Protein AF-A0AB34T8S3-F1 (afdb_monomer_lite)

Secondary structure (DSSP, 8-state):
--TTTTTTTSS-EEEEETTSS---S---HHHHHHHHHHHHHHHHHHHHHHT--HHHHHHHHH---TT-SS--HHHHHHHHHHHHHHHHHSS-----GGGGT---SSSEEE-TTS-EEEEEETTS-----HHHHHHTT-SEEEEEEE-TT--EEEEEEEE-S------

Structure (mmCIF, N/CA/C/O backbone):
data_AF-A0AB34T8S3-F1
#
_entry.id   AF-A0AB34T8S3-F1
#
loop_
_atom_site.group_PDB
_atom_site.id
_atom_site.type_symbol
_atom_site.label_atom_id
_atom_site.label_alt_id
_atom_site.label_comp_id
_atom_site.label_asym_id
_atom_site.label_entity_id
_atom_site.label_seq_id
_atom_site.pdbx_PDB_ins_code
_atom_site.Cartn_x
_atom_site.Cartn_y
_atom_site.Cartn_z
_atom_site.occupancy
_atom_site.B_iso_or_equiv
_atom_site.auth_seq_id
_atom_site.auth_comp_id
_atom_site.auth_asym_id
_atom_site.auth_atom_id
_atom_site.pdbx_PDB_model_num
ATOM 1 N N . MET A 1 1 ? 16.345 -7.918 10.891 1.00 45.56 1 MET A N 1
ATOM 2 C CA . MET A 1 1 ? 15.152 -7.350 11.539 1.00 45.56 1 MET A CA 1
ATOM 3 C C . MET A 1 1 ? 15.668 -6.217 12.392 1.00 45.56 1 MET A C 1
ATOM 5 O O . MET A 1 1 ? 16.285 -6.477 13.421 1.00 45.56 1 MET A O 1
ATOM 9 N N . GLU A 1 2 ? 15.629 -5.009 11.840 1.00 43.84 2 GLU A N 1
ATOM 10 C CA . GLU A 1 2 ? 16.149 -3.816 12.511 1.00 43.84 2 GLU A CA 1
ATOM 11 C C . GLU A 1 2 ? 15.259 -3.480 13.714 1.00 43.84 2 GLU A C 1
ATOM 13 O O . GLU A 1 2 ? 14.112 -3.924 13.793 1.00 43.84 2 GLU A O 1
ATOM 18 N N . ALA A 1 3 ? 15.816 -2.777 14.699 1.00 45.12 3 ALA A N 1
ATOM 19 C CA . ALA A 1 3 ? 15.173 -2.527 15.991 1.00 45.12 3 ALA A CA 1
ATOM 20 C C . ALA A 1 3 ? 13.820 -1.795 15.880 1.00 45.12 3 ALA A C 1
ATOM 22 O O . ALA A 1 3 ? 13.004 -1.903 16.796 1.00 45.12 3 ALA A O 1
ATOM 23 N N . ASP A 1 4 ? 13.563 -1.131 14.751 1.00 53.19 4 ASP A N 1
ATOM 24 C CA . ASP A 1 4 ? 12.323 -0.407 14.495 1.00 53.19 4 ASP A CA 1
ATOM 25 C C . ASP A 1 4 ? 11.143 -1.344 14.208 1.00 53.19 4 ASP A C 1
ATOM 27 O O . ASP A 1 4 ? 10.063 -1.116 14.745 1.00 53.19 4 ASP A O 1
ATOM 31 N N . ASP A 1 5 ? 11.330 -2.465 13.496 1.00 53.81 5 ASP A N 1
ATOM 32 C CA . ASP A 1 5 ? 10.238 -3.391 13.123 1.00 53.81 5 ASP A CA 1
ATOM 33 C C . ASP A 1 5 ? 9.469 -3.956 14.334 1.00 53.81 5 ASP A C 1
ATOM 35 O O . ASP A 1 5 ? 8.272 -4.237 14.239 1.00 53.81 5 ASP A O 1
ATOM 39 N N . TRP A 1 6 ? 10.134 -4.093 15.487 1.00 47.94 6 TRP A N 1
ATOM 40 C CA . TRP A 1 6 ? 9.533 -4.633 16.711 1.00 47.94 6 TRP A CA 1
ATOM 41 C C . TRP A 1 6 ? 8.548 -3.676 17.380 1.00 47.94 6 TRP A C 1
ATOM 43 O O . TRP A 1 6 ? 7.657 -4.146 18.084 1.00 47.94 6 TRP A O 1
ATOM 53 N N . GLN A 1 7 ? 8.684 -2.361 17.193 1.00 56.72 7 GLN A N 1
ATOM 54 C CA . GLN A 1 7 ? 7.765 -1.392 17.801 1.00 56.72 7 GLN A CA 1
ATOM 55 C C . GLN A 1 7 ? 6.418 -1.359 17.067 1.00 56.72 7 GLN A C 1
ATOM 57 O O . GLN A 1 7 ? 5.383 -1.172 17.698 1.00 56.72 7 GLN A O 1
ATOM 62 N N . TRP A 1 8 ? 6.411 -1.653 15.762 1.00 58.94 8 TRP A N 1
ATOM 63 C CA . TRP A 1 8 ? 5.218 -1.582 14.909 1.00 58.94 8 TRP A CA 1
ATOM 64 C C . TRP A 1 8 ? 4.260 -2.773 15.028 1.00 58.94 8 TRP A C 1
ATOM 66 O O . TRP A 1 8 ? 3.159 -2.726 14.492 1.00 58.94 8 TRP A O 1
ATOM 76 N N . GLN A 1 9 ? 4.658 -3.863 15.679 1.00 61.66 9 GLN A N 1
ATOM 77 C CA . GLN A 1 9 ? 3.784 -5.027 15.880 1.00 61.66 9 GLN A CA 1
ATOM 78 C C . GLN A 1 9 ? 3.195 -5.080 17.294 1.00 61.66 9 GLN A C 1
ATOM 80 O O . GLN A 1 9 ? 2.392 -5.962 17.591 1.00 61.66 9 GLN A O 1
ATOM 85 N N . GLN A 1 10 ? 3.586 -4.168 18.192 1.00 64.44 10 GLN A N 1
ATOM 86 C CA . GLN A 1 10 ? 3.098 -4.199 19.568 1.00 64.44 10 GLN A CA 1
ATOM 87 C C . GLN A 1 10 ? 1.627 -3.777 19.627 1.00 64.44 10 GLN A C 1
ATOM 89 O O . GLN A 1 10 ? 1.253 -2.716 19.141 1.00 64.44 10 GLN A O 1
ATOM 94 N N . GLY A 1 11 ? 0.791 -4.634 20.215 1.00 71.94 11 GLY A N 1
ATOM 95 C CA . GLY A 1 11 ? -0.649 -4.407 20.392 1.00 71.94 11 GLY A CA 1
ATOM 96 C C . GLY A 1 11 ? -1.519 -4.850 19.213 1.00 71.94 11 GLY A C 1
ATOM 97 O O . GLY A 1 11 ? -2.608 -5.362 19.433 1.00 71.94 11 GLY A O 1
ATOM 98 N N . ASN A 1 12 ? -1.019 -4.767 17.978 1.00 81.44 12 ASN A N 1
ATOM 99 C CA . ASN A 1 12 ? -1.788 -5.121 16.782 1.00 81.44 12 ASN A CA 1
ATOM 100 C C . ASN A 1 12 ? -1.606 -6.595 16.380 1.00 81.44 12 ASN A C 1
ATOM 102 O O . ASN A 1 12 ? -0.484 -7.078 16.207 1.00 81.44 12 ASN A O 1
ATOM 106 N N . ARG A 1 13 ? -2.707 -7.315 16.127 1.00 86.81 13 ARG A N 1
ATOM 107 C CA . ARG A 1 13 ? -2.660 -8.674 15.562 1.00 86.81 13 ARG A CA 1
ATOM 108 C C . ARG A 1 13 ? -2.519 -8.612 14.038 1.00 86.81 13 ARG A C 1
ATOM 110 O O . ARG A 1 13 ? -3.502 -8.438 13.325 1.00 86.81 13 ARG A O 1
ATOM 117 N N . ILE A 1 14 ? -1.301 -8.777 13.524 1.00 86.94 14 ILE A N 1
ATOM 118 C CA . ILE A 1 14 ? -1.029 -8.710 12.079 1.00 86.94 14 ILE A CA 1
ATOM 119 C C . ILE A 1 14 ? -1.461 -10.008 11.373 1.00 86.94 14 ILE A C 1
ATOM 121 O O . ILE A 1 14 ? -0.945 -11.085 11.670 1.00 86.94 14 ILE A O 1
ATOM 125 N N . ILE A 1 15 ? -2.394 -9.903 10.423 1.00 89.00 15 ILE A N 1
ATOM 126 C CA . ILE A 1 15 ? -2.820 -10.998 9.529 1.00 89.00 15 ILE A CA 1
ATOM 127 C C . ILE A 1 15 ? -1.829 -11.144 8.374 1.00 89.00 15 ILE A C 1
ATOM 129 O O . ILE A 1 15 ? -1.464 -12.255 7.992 1.00 89.00 15 ILE A O 1
ATOM 133 N N . TRP A 1 16 ? -1.432 -10.011 7.796 1.00 86.56 16 TRP A N 1
ATOM 134 C CA . TRP A 1 16 ? -0.555 -9.945 6.635 1.00 86.56 16 TRP A CA 1
ATOM 135 C C . TRP A 1 16 ? 0.273 -8.667 6.657 1.00 86.56 16 TRP A C 1
ATOM 137 O O . TRP A 1 16 ? -0.192 -7.624 7.111 1.00 86.56 16 TRP A O 1
ATOM 147 N N . ASP A 1 17 ? 1.478 -8.749 6.113 1.00 86.12 17 ASP A N 1
ATOM 148 C CA . ASP A 1 17 ? 2.402 -7.636 5.974 1.00 86.12 17 ASP A CA 1
ATOM 149 C C . ASP A 1 17 ? 3.006 -7.669 4.569 1.00 86.12 17 ASP A C 1
ATOM 151 O O . ASP A 1 17 ? 3.537 -8.694 4.138 1.00 86.12 17 ASP A O 1
ATOM 155 N N . SER A 1 18 ? 2.926 -6.551 3.846 1.00 82.31 18 SER A N 1
ATOM 156 C CA . SER A 1 18 ? 3.448 -6.438 2.482 1.00 82.31 18 SER A CA 1
ATOM 157 C C . SER A 1 18 ? 4.961 -6.666 2.383 1.00 82.31 18 SER A C 1
ATOM 159 O O . SER A 1 18 ? 5.453 -6.941 1.291 1.00 82.31 18 SER A O 1
ATOM 161 N N . ASN A 1 19 ? 5.696 -6.594 3.501 1.00 78.62 19 ASN A N 1
ATOM 162 C CA . ASN A 1 19 ? 7.115 -6.952 3.563 1.00 78.62 19 ASN A CA 1
ATOM 163 C C . ASN A 1 19 ? 7.373 -8.468 3.636 1.00 78.62 19 ASN A C 1
ATOM 165 O O . ASN A 1 19 ? 8.520 -8.898 3.486 1.00 78.62 19 ASN A O 1
ATOM 169 N N . MET A 1 20 ? 6.351 -9.297 3.867 1.00 74.38 20 MET A N 1
ATOM 170 C CA . MET A 1 20 ? 6.510 -10.750 3.890 1.00 74.38 20 MET A CA 1
ATOM 171 C C . MET A 1 20 ? 6.722 -11.292 2.472 1.00 74.38 20 MET A C 1
ATOM 173 O O . MET A 1 20 ? 6.020 -10.941 1.525 1.00 74.38 20 MET A O 1
ATOM 177 N N . SER A 1 21 ? 7.701 -12.183 2.311 1.00 58.88 21 SER A N 1
ATOM 178 C CA . SER A 1 21 ? 7.981 -12.834 1.029 1.00 58.88 21 SER A CA 1
ATOM 179 C C . SER A 1 21 ? 6.814 -13.725 0.589 1.00 58.88 21 SER A C 1
ATOM 181 O O . SER A 1 21 ? 6.355 -14.555 1.373 1.00 58.88 21 SER A O 1
ATOM 183 N N . GLY A 1 22 ? 6.391 -13.623 -0.673 1.00 62.12 22 GLY A N 1
ATOM 184 C CA . GLY A 1 22 ? 5.340 -14.494 -1.219 1.00 62.12 22 GLY A CA 1
ATOM 185 C C . GLY A 1 22 ? 4.763 -14.098 -2.580 1.00 62.12 22 GLY A C 1
ATOM 186 O O . GLY A 1 22 ? 3.760 -14.680 -2.984 1.00 62.12 22 GLY A O 1
ATOM 187 N N . PHE A 1 23 ? 5.356 -13.130 -3.291 1.00 58.34 23 PHE A N 1
ATOM 188 C CA . PHE A 1 23 ? 4.851 -12.717 -4.602 1.00 58.34 23 PHE A CA 1
ATOM 189 C C . PHE A 1 23 ? 5.039 -13.835 -5.647 1.00 58.34 23 PHE A C 1
ATOM 191 O O . PHE A 1 23 ? 6.168 -14.303 -5.827 1.00 58.34 23 PHE A O 1
ATOM 198 N N . PRO A 1 24 ? 3.961 -14.288 -6.315 1.00 62.56 24 PRO A N 1
ATOM 199 C CA . PRO A 1 24 ? 4.035 -15.347 -7.316 1.00 62.56 24 PRO A CA 1
ATOM 200 C C . PRO A 1 24 ? 4.650 -14.850 -8.634 1.00 62.56 24 PRO A C 1
ATOM 202 O O . PRO A 1 24 ? 4.451 -13.696 -8.993 1.00 62.56 24 PRO A O 1
ATOM 205 N N . ASP A 1 25 ? 5.348 -15.774 -9.311 1.00 59.81 25 ASP A N 1
ATOM 206 C CA . ASP A 1 25 ? 5.992 -15.762 -10.642 1.00 59.81 25 ASP A CA 1
ATOM 207 C C . ASP A 1 25 ? 6.684 -14.474 -11.154 1.00 59.81 25 ASP A C 1
ATOM 209 O O . ASP A 1 25 ? 6.147 -13.369 -11.084 1.00 59.81 25 ASP A O 1
ATOM 213 N N . PRO A 1 26 ? 7.879 -14.589 -11.771 1.00 74.31 26 PRO A N 1
ATOM 214 C CA . PRO A 1 26 ? 8.575 -13.431 -12.315 1.00 74.31 26 PRO A CA 1
ATOM 215 C C . PRO A 1 26 ? 7.764 -12.806 -13.458 1.00 74.31 26 PRO A C 1
ATOM 217 O O . PRO A 1 26 ? 7.596 -13.387 -14.532 1.00 74.31 26 PRO A O 1
ATOM 220 N N . MET A 1 27 ? 7.280 -11.585 -13.234 1.00 84.50 27 MET A N 1
ATOM 221 C CA . MET A 1 27 ? 6.629 -10.781 -14.264 1.00 84.50 27 MET A CA 1
ATOM 222 C C . MET A 1 27 ? 7.616 -10.466 -15.396 1.00 84.50 27 MET A C 1
ATOM 224 O O . MET A 1 27 ? 8.746 -10.059 -15.112 1.00 84.50 27 MET A O 1
ATOM 228 N N . PRO A 1 28 ? 7.213 -10.576 -16.674 1.00 88.69 28 PRO A N 1
ATOM 229 C CA . PRO A 1 28 ? 8.035 -10.088 -17.773 1.00 88.69 28 PRO A CA 1
ATOM 230 C C . PRO A 1 28 ? 8.294 -8.583 -17.635 1.00 88.69 28 PRO A C 1
ATOM 232 O O . PRO A 1 28 ? 7.35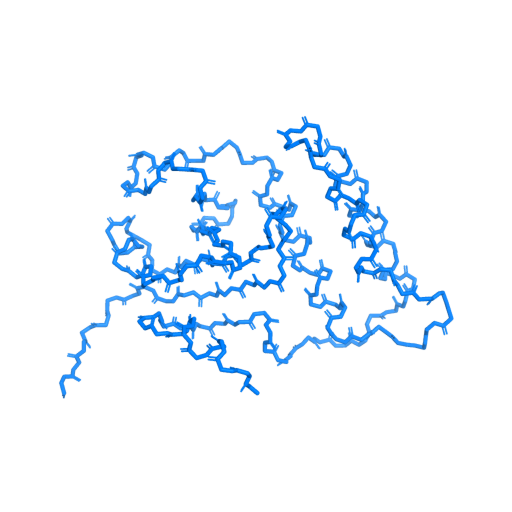5 -7.808 -17.447 1.00 88.69 28 PRO A O 1
ATOM 235 N N . VAL A 1 29 ? 9.550 -8.160 -17.801 1.00 90.62 29 VAL A N 1
ATOM 236 C CA . VAL A 1 29 ? 9.964 -6.747 -17.703 1.00 90.62 29 VAL A CA 1
ATOM 237 C C . VAL A 1 29 ? 9.112 -5.800 -18.568 1.00 90.62 29 VAL A C 1
ATOM 239 O O . VAL A 1 29 ? 8.680 -4.777 -18.040 1.00 90.62 29 VAL A O 1
ATOM 242 N N . PRO A 1 30 ? 8.745 -6.131 -19.827 1.00 90.94 30 PRO A N 1
ATOM 243 C CA . PRO A 1 30 ? 7.885 -5.248 -20.622 1.00 90.94 30 PRO A CA 1
ATOM 244 C C . PRO A 1 30 ? 6.489 -5.034 -20.021 1.00 90.94 30 PRO A C 1
ATOM 246 O O . PRO A 1 30 ? 5.926 -3.948 -20.126 1.00 90.94 30 PRO A O 1
ATOM 249 N N . VAL A 1 31 ? 5.925 -6.061 -19.375 1.00 90.50 31 VAL A N 1
ATOM 250 C CA . VAL A 1 31 ? 4.620 -5.965 -18.701 1.00 90.50 31 VAL A CA 1
ATOM 251 C C . VAL A 1 31 ? 4.740 -5.103 -17.448 1.00 90.50 31 VAL A C 1
ATOM 253 O O . VAL A 1 31 ? 3.871 -4.277 -17.186 1.00 90.50 31 VAL A O 1
ATOM 256 N N . TYR A 1 32 ? 5.833 -5.265 -16.703 1.00 91.62 32 TYR A N 1
ATOM 257 C CA . TYR A 1 32 ? 6.137 -4.442 -15.539 1.00 91.62 32 TYR A CA 1
ATOM 258 C C . TYR A 1 32 ? 6.258 -2.960 -15.911 1.00 91.62 32 TYR A C 1
ATOM 260 O O . TYR A 1 32 ? 5.572 -2.127 -15.325 1.00 91.62 32 TYR A O 1
ATOM 268 N N . HIS A 1 33 ? 7.047 -2.626 -16.938 1.00 92.25 33 HIS A N 1
ATOM 269 C CA . HIS A 1 33 ? 7.178 -1.245 -17.413 1.00 92.25 33 HIS A CA 1
ATOM 270 C C . HIS A 1 33 ? 5.851 -0.654 -17.878 1.00 92.25 33 HIS A C 1
ATOM 272 O O . HIS A 1 33 ? 5.534 0.463 -17.490 1.00 92.25 33 HIS A O 1
ATOM 278 N N . ALA A 1 34 ? 5.038 -1.413 -18.618 1.00 91.06 34 ALA A N 1
ATOM 279 C CA . ALA A 1 34 ? 3.723 -0.941 -19.047 1.00 91.06 34 ALA A CA 1
ATOM 280 C C . ALA A 1 34 ? 2.803 -0.594 -17.862 1.00 91.06 34 ALA A C 1
ATOM 282 O O . ALA A 1 34 ? 2.042 0.371 -17.931 1.00 91.06 34 ALA A O 1
ATOM 283 N N . ARG A 1 35 ? 2.880 -1.357 -16.762 1.00 91.62 35 ARG A N 1
ATOM 284 C CA . ARG A 1 35 ? 2.130 -1.068 -15.531 1.00 91.62 35 ARG A CA 1
ATOM 285 C C . ARG A 1 35 ? 2.673 0.157 -14.802 1.00 91.62 35 ARG A C 1
ATOM 287 O O . ARG A 1 35 ? 1.874 0.995 -14.403 1.00 91.62 35 ARG A O 1
ATOM 294 N N . VAL A 1 36 ? 3.996 0.298 -14.688 1.00 91.81 36 VAL A N 1
ATOM 295 C CA . VAL A 1 36 ? 4.633 1.499 -14.114 1.00 91.81 36 VAL A CA 1
ATOM 296 C C . VAL A 1 36 ? 4.235 2.754 -14.899 1.00 91.81 36 VAL A C 1
ATOM 298 O O . VAL A 1 36 ? 3.843 3.750 -14.299 1.00 91.81 36 VAL A O 1
ATOM 301 N N . ASP A 1 37 ? 4.256 2.699 -16.232 1.00 89.31 37 ASP A N 1
ATOM 302 C CA . ASP A 1 37 ? 3.877 3.827 -17.089 1.00 89.31 37 ASP A CA 1
ATOM 303 C C . ASP A 1 37 ? 2.388 4.189 -16.920 1.00 89.31 37 ASP A C 1
ATOM 305 O O . ASP A 1 37 ? 2.036 5.360 -16.770 1.00 89.31 37 ASP A O 1
ATOM 309 N N . ALA A 1 38 ? 1.499 3.189 -16.884 1.00 87.56 38 ALA A N 1
ATOM 310 C CA . ALA A 1 38 ? 0.073 3.408 -16.636 1.00 87.56 38 ALA A CA 1
ATOM 311 C C . ALA A 1 38 ? -0.191 4.001 -15.242 1.00 87.56 38 ALA A C 1
ATOM 313 O O . ALA A 1 38 ? -1.066 4.855 -15.079 1.00 87.56 38 ALA A O 1
ATOM 314 N N . LEU A 1 39 ? 0.569 3.565 -14.238 1.00 86.06 39 LEU A N 1
ATOM 315 C CA . LEU A 1 39 ? 0.474 4.073 -12.878 1.00 86.06 39 LEU A CA 1
ATOM 316 C C . LEU A 1 39 ? 0.960 5.522 -12.782 1.00 86.06 39 LEU A C 1
ATOM 318 O O . LEU A 1 39 ? 0.285 6.333 -12.160 1.00 86.06 39 LEU A O 1
ATOM 322 N N . SER A 1 40 ? 2.057 5.871 -13.462 1.00 83.25 40 SER A N 1
ATOM 323 C CA . SER A 1 40 ? 2.577 7.245 -13.533 1.00 83.25 40 SER A CA 1
ATOM 324 C C . SER A 1 40 ? 1.563 8.211 -14.130 1.00 83.25 40 SER A C 1
ATOM 326 O O . SER A 1 40 ? 1.358 9.298 -13.608 1.00 83.25 40 SER A O 1
ATOM 328 N N . LEU A 1 41 ? 0.884 7.815 -15.207 1.00 79.44 41 LEU A N 1
ATOM 329 C CA . LEU A 1 41 ? -0.138 8.667 -15.817 1.00 79.44 41 LEU A CA 1
ATOM 330 C C . LEU A 1 41 ? -1.303 8.923 -14.854 1.00 79.44 41 LEU A C 1
ATOM 332 O O . LEU A 1 41 ? -1.804 10.040 -14.767 1.00 79.44 41 LEU A O 1
ATOM 336 N N . ASN A 1 42 ? -1.720 7.897 -14.109 1.00 76.06 42 ASN A N 1
ATOM 337 C CA . ASN A 1 42 ? -2.747 8.034 -13.077 1.00 76.06 42 ASN A CA 1
ATOM 338 C C . ASN A 1 42 ? -2.287 8.898 -11.899 1.00 76.06 42 ASN A C 1
ATOM 340 O O . ASN A 1 42 ? -3.075 9.671 -11.358 1.00 76.06 42 ASN A O 1
ATOM 344 N N . ALA A 1 43 ? -1.016 8.782 -11.530 1.00 73.38 43 ALA A N 1
ATOM 345 C CA . ALA A 1 43 ? -0.376 9.571 -10.497 1.00 73.38 43 ALA A CA 1
ATOM 346 C C . ALA A 1 43 ? -0.392 11.063 -10.792 1.00 73.38 43 ALA A C 1
ATOM 348 O O . ALA A 1 43 ? -0.917 11.848 -10.004 1.00 73.38 43 ALA A O 1
ATOM 349 N N . ASP A 1 44 ? 0.103 11.429 -11.970 1.00 72.50 44 ASP A N 1
ATOM 350 C CA . ASP A 1 44 ? 0.230 12.819 -12.393 1.00 72.50 44 ASP A CA 1
ATOM 351 C C . ASP A 1 44 ? -1.145 13.503 -12.504 1.00 72.50 44 ASP A C 1
ATOM 353 O O . ASP A 1 44 ? -1.282 14.699 -12.246 1.00 72.50 44 ASP A O 1
ATOM 357 N N . MET A 1 45 ? -2.197 12.747 -12.845 1.00 67.06 45 MET A N 1
ATOM 358 C CA . MET A 1 45 ? -3.573 13.260 -12.850 1.00 67.06 45 MET A CA 1
ATOM 359 C C . MET A 1 45 ? -4.102 13.575 -11.441 1.00 67.06 45 MET A C 1
ATOM 361 O O . MET A 1 45 ? -4.905 14.496 -11.288 1.00 67.06 45 MET A O 1
ATOM 365 N N . ASN A 1 46 ? -3.654 12.839 -10.420 1.00 61.41 46 ASN A N 1
ATOM 366 C CA . ASN A 1 46 ? -4.067 13.010 -9.024 1.00 61.41 46 ASN A CA 1
ATOM 367 C C . ASN A 1 46 ? -3.192 14.006 -8.243 1.00 61.41 46 ASN A C 1
ATOM 369 O O . ASN A 1 46 ? -3.652 14.566 -7.246 1.00 61.41 46 ASN A O 1
ATOM 373 N N . ASP A 1 47 ? -1.967 14.284 -8.699 1.00 59.03 47 ASP A N 1
ATOM 374 C CA . ASP A 1 47 ? -1.043 15.241 -8.067 1.00 59.03 47 ASP A CA 1
ATOM 375 C C . ASP A 1 47 ? -1.645 16.654 -7.923 1.00 59.03 47 ASP A C 1
ATOM 377 O O . ASP A 1 47 ? -1.317 17.396 -6.992 1.00 59.03 47 ASP A O 1
ATOM 381 N N . LEU A 1 48 ? -2.622 17.006 -8.766 1.00 51.09 48 LEU A N 1
ATOM 382 C CA . LEU A 1 48 ? -3.377 18.261 -8.681 1.00 51.09 48 LEU A CA 1
ATOM 383 C C . LEU A 1 48 ? -4.248 18.393 -7.414 1.00 51.09 48 LEU A C 1
ATOM 385 O O . LEU A 1 48 ? -4.602 19.514 -7.051 1.00 51.09 48 LEU A O 1
ATOM 389 N N . TRP A 1 49 ? -4.599 17.293 -6.738 1.00 47.72 49 TRP A N 1
ATOM 390 C CA . TRP A 1 49 ? -5.418 17.300 -5.515 1.00 47.72 49 TRP A CA 1
ATOM 391 C C . TRP A 1 49 ? -4.600 17.445 -4.225 1.00 47.72 49 TRP A C 1
ATOM 393 O O . TRP A 1 49 ? -5.114 17.951 -3.228 1.00 47.72 49 TRP A O 1
ATOM 403 N N . HIS A 1 50 ? -3.324 17.047 -4.242 1.00 49.97 50 HIS A N 1
ATOM 404 C CA . HIS A 1 50 ? -2.479 16.992 -3.043 1.00 49.97 50 HIS A CA 1
ATOM 405 C C . HIS A 1 50 ? -1.197 17.833 -3.124 1.00 49.97 50 HIS A C 1
ATOM 407 O O . HIS A 1 50 ? -0.514 17.965 -2.111 1.00 49.97 50 HIS A O 1
ATOM 413 N N . GLY A 1 51 ? -0.870 18.427 -4.279 1.00 49.81 51 GLY A N 1
ATOM 414 C CA . GLY A 1 51 ? 0.284 19.321 -4.435 1.00 49.81 51 GLY A CA 1
ATOM 415 C C . GLY A 1 51 ? 1.646 18.627 -4.311 1.00 49.81 51 GLY A C 1
ATOM 416 O O . GLY A 1 51 ? 2.624 19.283 -3.953 1.00 49.81 51 GLY A O 1
ATOM 417 N N . ARG A 1 52 ? 1.718 17.317 -4.574 1.00 58.22 52 ARG A N 1
ATOM 418 C CA . ARG A 1 52 ? 2.938 16.498 -4.452 1.00 58.22 52 ARG A CA 1
ATOM 419 C C . ARG A 1 52 ? 3.483 16.120 -5.836 1.00 58.22 52 ARG A C 1
ATOM 421 O O . ARG A 1 52 ? 2.799 16.317 -6.828 1.00 58.22 52 ARG A O 1
ATOM 428 N N . GLN A 1 53 ? 4.741 15.671 -5.912 1.00 68.50 53 GLN A N 1
ATOM 429 C CA . GLN A 1 53 ? 5.343 15.076 -7.124 1.00 68.50 53 GLN A CA 1
ATOM 430 C C . GLN A 1 53 ? 5.273 13.541 -7.045 1.00 68.50 53 GLN A C 1
ATOM 432 O O . GLN A 1 53 ? 6.274 12.854 -7.265 1.00 68.50 53 GLN A O 1
ATOM 437 N N . TRP A 1 54 ? 4.112 13.008 -6.651 1.00 72.56 54 TRP A N 1
ATOM 438 C CA . TRP A 1 54 ? 3.931 11.597 -6.310 1.00 72.56 54 TRP A CA 1
ATOM 439 C C . TRP A 1 54 ? 4.255 10.699 -7.505 1.00 72.56 54 TRP A C 1
ATOM 441 O O . TRP A 1 54 ? 4.996 9.726 -7.362 1.00 72.56 54 TRP A O 1
ATOM 451 N N . GLY A 1 55 ? 3.783 11.067 -8.703 1.00 72.12 55 GLY A N 1
ATOM 452 C CA . GLY A 1 55 ? 4.006 10.279 -9.918 1.00 72.12 55 GLY A CA 1
ATOM 453 C C . GLY A 1 55 ? 5.467 10.163 -10.302 1.00 72.12 55 GLY A C 1
ATOM 454 O O . GLY A 1 55 ? 5.957 9.067 -10.579 1.00 72.12 55 GLY A O 1
ATOM 455 N N . LYS A 1 56 ? 6.199 11.272 -10.221 1.00 76.88 56 LYS A N 1
ATOM 456 C CA . LYS A 1 56 ? 7.627 11.290 -10.527 1.00 76.88 56 LYS A CA 1
ATOM 457 C C . LYS A 1 56 ? 8.440 10.454 -9.531 1.00 76.88 56 LYS A C 1
ATOM 459 O O . LYS A 1 56 ? 9.256 9.644 -9.964 1.00 76.88 56 LYS A O 1
ATOM 464 N N . GLN A 1 57 ? 8.208 10.620 -8.228 1.00 78.38 57 GLN A N 1
ATOM 465 C CA . GLN A 1 57 ? 8.969 9.915 -7.190 1.00 78.38 57 GLN A CA 1
ATOM 466 C C . GLN A 1 57 ? 8.669 8.407 -7.185 1.00 78.38 57 GLN A C 1
ATOM 468 O O . GLN A 1 57 ? 9.579 7.587 -7.080 1.00 78.38 57 GLN A O 1
ATOM 473 N N . MET A 1 58 ? 7.407 8.023 -7.395 1.00 81.19 58 MET A N 1
ATOM 474 C CA . MET A 1 58 ? 7.012 6.623 -7.556 1.00 81.19 58 MET A CA 1
ATOM 475 C C . MET A 1 58 ? 7.695 5.977 -8.771 1.00 81.19 58 MET A C 1
ATOM 477 O O . MET A 1 58 ? 8.222 4.869 -8.658 1.00 81.19 58 MET A O 1
ATOM 481 N N . VAL A 1 59 ? 7.754 6.668 -9.918 1.00 82.50 59 VAL A N 1
ATOM 482 C CA . VAL A 1 59 ? 8.468 6.159 -11.101 1.00 82.50 59 VAL A CA 1
ATOM 483 C C . VAL A 1 59 ? 9.951 5.973 -10.812 1.00 82.50 59 VAL A C 1
ATOM 485 O O . VAL A 1 59 ? 10.505 4.949 -11.204 1.00 82.50 59 VAL A O 1
ATOM 488 N N . GLU A 1 60 ? 10.595 6.914 -10.121 1.00 83.81 60 GLU A N 1
ATOM 489 C CA . GLU A 1 60 ? 11.999 6.775 -9.716 1.00 83.81 60 GLU A CA 1
ATOM 490 C C . GLU A 1 60 ? 12.220 5.524 -8.847 1.00 83.81 60 GLU A C 1
ATOM 492 O O . GLU A 1 60 ? 13.190 4.798 -9.065 1.00 83.81 60 GLU A O 1
ATOM 497 N N . ASN A 1 61 ? 11.285 5.214 -7.944 1.00 80.94 61 ASN A N 1
ATOM 498 C CA . ASN A 1 61 ? 11.359 4.043 -7.065 1.00 80.94 61 ASN A CA 1
ATOM 499 C C . ASN A 1 61 ? 11.112 2.711 -7.799 1.00 80.94 61 ASN A C 1
ATOM 501 O O . ASN A 1 61 ? 11.707 1.688 -7.446 1.00 80.94 61 ASN A O 1
ATOM 505 N N . LEU A 1 62 ? 10.240 2.711 -8.814 1.00 87.69 62 LEU A N 1
ATOM 506 C CA . LEU A 1 62 ? 9.825 1.501 -9.527 1.00 87.69 62 LEU A CA 1
ATOM 507 C C . LEU A 1 62 ? 10.603 1.229 -10.816 1.00 87.69 62 LEU A C 1
ATOM 509 O O . LEU A 1 62 ? 10.562 0.103 -11.321 1.00 87.69 62 LEU A O 1
ATOM 513 N N . ARG A 1 63 ? 11.272 2.215 -11.420 1.00 89.06 63 ARG A N 1
ATOM 514 C CA . ARG A 1 63 ? 11.900 2.011 -12.731 1.00 89.06 63 ARG A CA 1
ATOM 515 C C . ARG A 1 63 ? 13.081 1.051 -12.615 1.00 89.06 63 ARG A C 1
ATOM 517 O O . ARG A 1 63 ? 14.057 1.302 -11.917 1.00 89.06 63 ARG A O 1
ATOM 524 N N . ILE A 1 64 ? 13.023 -0.024 -13.394 1.00 88.50 64 ILE A N 1
ATOM 525 C CA . ILE A 1 64 ? 14.143 -0.952 -13.583 1.00 88.50 64 ILE A CA 1
ATOM 526 C C . ILE A 1 64 ? 14.751 -0.785 -14.985 1.00 88.50 64 ILE A C 1
ATOM 528 O O . ILE A 1 64 ? 14.039 -0.339 -15.890 1.00 88.50 64 ILE A O 1
ATOM 532 N N . PRO A 1 65 ? 16.030 -1.150 -15.203 1.00 85.81 65 PRO A N 1
ATOM 533 C CA . PRO A 1 65 ? 16.662 -1.062 -16.519 1.00 85.81 65 PRO A CA 1
ATOM 534 C C . PRO A 1 65 ? 15.972 -1.936 -17.578 1.00 85.81 65 PRO A C 1
ATOM 536 O O . PRO A 1 65 ? 15.612 -3.077 -17.295 1.00 85.81 65 PRO A O 1
ATOM 539 N N . ASP A 1 66 ? 15.897 -1.454 -18.822 1.00 76.19 66 ASP A N 1
ATOM 540 C CA . ASP A 1 66 ? 15.303 -2.178 -19.968 1.00 76.19 66 ASP A CA 1
ATOM 541 C C . ASP A 1 66 ? 15.988 -3.522 -20.284 1.00 76.19 66 ASP A C 1
ATOM 543 O O . ASP A 1 66 ? 15.403 -4.381 -20.938 1.00 76.19 66 ASP A O 1
ATOM 547 N N . GLY A 1 67 ? 17.222 -3.718 -19.807 1.00 76.69 67 GLY A N 1
ATOM 548 C CA . GLY A 1 67 ? 17.994 -4.955 -19.962 1.00 76.69 67 GLY A CA 1
ATOM 549 C C . GLY A 1 67 ? 17.928 -5.919 -18.774 1.00 76.69 67 GLY A C 1
ATOM 550 O O . GLY A 1 67 ? 18.716 -6.862 -18.739 1.00 76.69 67 GLY A O 1
ATOM 551 N N . ALA A 1 68 ? 17.071 -5.681 -17.778 1.00 84.19 68 ALA A N 1
ATOM 552 C CA . ALA A 1 68 ? 16.935 -6.592 -16.644 1.00 84.19 68 ALA A CA 1
ATOM 553 C C . ALA A 1 68 ? 16.410 -7.968 -17.101 1.00 84.19 68 ALA A C 1
ATOM 555 O O . ALA A 1 68 ? 15.446 -8.054 -17.856 1.00 84.19 68 ALA A O 1
ATOM 556 N N . GLU A 1 69 ? 17.028 -9.052 -16.622 1.00 81.25 69 GLU A N 1
ATOM 557 C CA . GLU A 1 69 ? 16.586 -10.417 -16.951 1.00 81.25 69 GLU A CA 1
ATOM 558 C C . GLU A 1 69 ? 15.250 -10.755 -16.271 1.00 81.25 69 GLU A C 1
ATOM 560 O O . GLU A 1 69 ? 14.380 -11.391 -16.869 1.00 81.25 69 GLU A O 1
ATOM 565 N N . HIS A 1 70 ? 15.064 -10.284 -15.032 1.00 82.25 70 HIS A N 1
ATOM 566 C CA . HIS A 1 70 ? 13.878 -10.528 -14.213 1.00 82.25 70 HIS A CA 1
ATOM 567 C C . HIS A 1 70 ? 13.528 -9.313 -13.348 1.00 82.25 70 HIS A C 1
ATOM 569 O O . HIS A 1 70 ? 14.401 -8.537 -12.955 1.00 82.25 70 HIS A O 1
ATOM 575 N N . VAL A 1 71 ? 12.246 -9.185 -12.999 1.00 85.88 71 VAL A N 1
ATOM 576 C CA . VAL A 1 71 ? 11.776 -8.218 -11.999 1.00 85.88 71 VAL A CA 1
ATOM 577 C C . VAL A 1 71 ? 11.971 -8.810 -10.605 1.00 85.88 71 VAL A C 1
ATOM 579 O O . VAL A 1 71 ? 11.541 -9.931 -10.331 1.00 85.88 71 VAL A O 1
ATOM 582 N N . HIS A 1 72 ? 12.612 -8.061 -9.709 1.00 83.81 72 HIS A N 1
ATOM 583 C CA . HIS A 1 72 ? 12.806 -8.501 -8.330 1.00 83.81 72 HIS A CA 1
ATOM 584 C C . HIS A 1 72 ? 11.457 -8.562 -7.578 1.00 83.81 72 HIS A C 1
ATOM 586 O O . HIS A 1 72 ? 10.656 -7.638 -7.725 1.00 83.81 72 HIS A O 1
ATOM 592 N N . PRO A 1 73 ? 11.196 -9.562 -6.711 1.00 81.44 73 PRO A N 1
ATOM 593 C CA . PRO A 1 73 ? 9.935 -9.658 -5.963 1.00 81.44 73 PRO A CA 1
ATOM 594 C C . PRO A 1 73 ? 9.577 -8.402 -5.161 1.00 81.44 73 PRO A C 1
ATOM 596 O O . PRO A 1 73 ? 8.413 -8.029 -5.090 1.00 81.44 73 PRO A O 1
ATOM 599 N N . HIS A 1 74 ? 10.578 -7.708 -4.612 1.00 81.00 74 HIS A N 1
ATOM 600 C CA . HIS A 1 74 ? 10.373 -6.413 -3.951 1.00 81.00 74 HIS A CA 1
ATOM 601 C C . HIS A 1 74 ? 9.780 -5.356 -4.896 1.00 81.00 74 HIS A C 1
ATOM 603 O O . HIS A 1 74 ? 8.848 -4.665 -4.518 1.00 81.00 74 HIS A O 1
ATOM 609 N N . GLN A 1 75 ? 10.256 -5.271 -6.141 1.00 86.31 75 GLN A N 1
ATOM 610 C CA . GLN A 1 75 ? 9.728 -4.324 -7.130 1.00 86.31 75 GLN A CA 1
ATOM 611 C C . GLN A 1 75 ? 8.275 -4.652 -7.499 1.00 86.31 75 GLN A C 1
ATOM 613 O O . GLN A 1 75 ? 7.450 -3.757 -7.647 1.00 86.31 75 GLN A O 1
ATOM 618 N N . LEU A 1 76 ? 7.924 -5.942 -7.562 1.00 85.56 76 LEU A N 1
ATOM 619 C CA . LEU A 1 76 ? 6.534 -6.376 -7.738 1.00 85.56 76 LEU A CA 1
ATOM 620 C C . LEU A 1 76 ? 5.652 -6.007 -6.542 1.00 85.56 76 LEU A C 1
ATOM 622 O O . LEU A 1 76 ? 4.522 -5.565 -6.740 1.00 85.56 76 LEU A O 1
ATOM 626 N N . ALA A 1 77 ? 6.173 -6.155 -5.323 1.00 82.81 77 ALA A N 1
ATOM 627 C CA . ALA A 1 77 ? 5.478 -5.759 -4.105 1.00 82.81 77 ALA A CA 1
ATOM 628 C C . ALA A 1 77 ? 5.223 -4.250 -4.060 1.00 82.81 77 ALA A C 1
ATOM 630 O O . ALA A 1 77 ? 4.099 -3.823 -3.794 1.00 82.81 77 ALA A O 1
ATOM 631 N N . MET A 1 78 ? 6.245 -3.456 -4.389 1.00 86.06 78 MET A N 1
ATOM 632 C CA . MET A 1 78 ? 6.149 -2.001 -4.450 1.00 86.06 78 MET A CA 1
ATOM 633 C C . MET A 1 78 ? 5.165 -1.554 -5.531 1.00 86.06 78 MET A C 1
ATOM 635 O O . MET A 1 78 ? 4.271 -0.764 -5.241 1.00 86.06 78 MET A O 1
ATOM 639 N N . LEU A 1 79 ? 5.258 -2.106 -6.749 1.00 88.19 79 LEU A N 1
ATOM 640 C CA . LEU A 1 79 ? 4.303 -1.817 -7.822 1.00 88.19 79 LEU A CA 1
ATOM 641 C C . LEU A 1 79 ? 2.868 -2.108 -7.371 1.00 88.19 79 LEU A C 1
ATOM 643 O O . LEU A 1 79 ? 1.999 -1.252 -7.515 1.00 88.19 79 LEU A O 1
ATOM 647 N N . HIS A 1 80 ? 2.628 -3.280 -6.779 1.00 85.56 80 HIS A N 1
ATOM 648 C CA . HIS A 1 80 ? 1.298 -3.655 -6.309 1.00 85.56 80 HIS A CA 1
ATOM 649 C C . HIS A 1 80 ? 0.762 -2.698 -5.238 1.00 85.56 80 HIS A C 1
ATOM 651 O O . HIS A 1 80 ? -0.408 -2.324 -5.260 1.00 85.56 80 HIS A O 1
ATOM 657 N N . MET A 1 81 ? 1.615 -2.281 -4.308 1.00 87.69 81 MET A N 1
ATOM 658 C CA . MET A 1 81 ? 1.243 -1.340 -3.262 1.00 87.69 81 MET A CA 1
ATOM 659 C C . MET A 1 81 ? 0.872 0.036 -3.818 1.00 87.69 81 MET A C 1
ATOM 661 O O . MET A 1 81 ? -0.140 0.593 -3.400 1.00 87.69 81 MET A O 1
ATOM 665 N N . TYR A 1 82 ? 1.642 0.577 -4.766 1.00 87.88 82 TYR A N 1
ATOM 666 C CA . TYR A 1 82 ? 1.303 1.860 -5.382 1.00 87.88 82 TYR A CA 1
ATOM 667 C C . TYR A 1 82 ? 0.031 1.769 -6.240 1.00 87.88 82 TYR A C 1
ATOM 669 O O . TYR A 1 82 ? -0.761 2.708 -6.253 1.00 87.88 82 TYR A O 1
ATOM 677 N N . GLU A 1 83 ? -0.217 0.643 -6.914 1.00 86.94 83 GLU A N 1
ATOM 678 C CA . GLU A 1 83 ? -1.482 0.411 -7.627 1.00 86.94 83 GLU A CA 1
ATOM 679 C C . GLU A 1 83 ? -2.680 0.381 -6.675 1.00 86.94 83 GLU A C 1
ATOM 681 O O . GLU A 1 83 ? -3.693 1.021 -6.955 1.00 86.94 83 GLU A O 1
ATOM 686 N N . LEU A 1 84 ? -2.559 -0.319 -5.541 1.00 84.50 84 LEU A N 1
ATOM 687 C CA . LEU A 1 84 ? -3.587 -0.313 -4.502 1.00 84.50 84 LEU A CA 1
ATOM 688 C C . LEU A 1 84 ? -3.805 1.103 -3.964 1.00 84.50 84 LEU A C 1
ATOM 690 O O . LEU A 1 84 ? -4.942 1.552 -3.904 1.00 84.50 84 LEU A O 1
ATOM 694 N N . TRP A 1 85 ? -2.736 1.834 -3.649 1.00 84.00 85 TRP A N 1
ATOM 695 C CA . TRP A 1 85 ? -2.829 3.211 -3.166 1.00 84.00 85 TRP A CA 1
ATOM 696 C C . TRP A 1 85 ? -3.588 4.119 -4.135 1.00 84.00 85 TRP A C 1
ATOM 698 O O . TRP A 1 85 ? -4.477 4.861 -3.724 1.00 84.00 85 TRP A O 1
ATOM 708 N N . VAL A 1 86 ? -3.300 4.032 -5.436 1.00 80.88 86 VAL A N 1
ATOM 709 C CA . VAL A 1 86 ? -4.042 4.787 -6.458 1.00 80.88 86 VAL A CA 1
ATOM 710 C C . VAL A 1 86 ? -5.494 4.369 -6.507 1.00 80.88 86 VAL A C 1
ATOM 712 O O . VAL A 1 86 ? -6.355 5.235 -6.523 1.00 80.88 86 VAL A O 1
ATOM 715 N N . MET A 1 87 ? -5.786 3.070 -6.508 1.00 78.81 87 MET A N 1
ATOM 716 C CA . MET A 1 87 ? -7.169 2.591 -6.520 1.00 78.81 87 MET A CA 1
ATOM 717 C C . MET A 1 87 ? -7.972 3.074 -5.308 1.00 78.81 87 MET A C 1
ATOM 719 O O . MET A 1 87 ? -9.165 3.327 -5.431 1.00 78.81 87 MET A O 1
ATOM 723 N N . GLU A 1 88 ? -7.335 3.189 -4.147 1.00 77.81 88 GLU A N 1
ATOM 724 C CA . GLU A 1 88 ? -7.987 3.622 -2.910 1.00 77.81 88 GLU A CA 1
ATOM 725 C C . GLU A 1 88 ? -8.105 5.132 -2.772 1.00 77.81 88 GLU A C 1
ATOM 727 O O . GLU A 1 88 ? -9.006 5.618 -2.099 1.00 77.81 88 GLU A O 1
ATOM 732 N N . THR A 1 89 ? -7.211 5.881 -3.407 1.00 6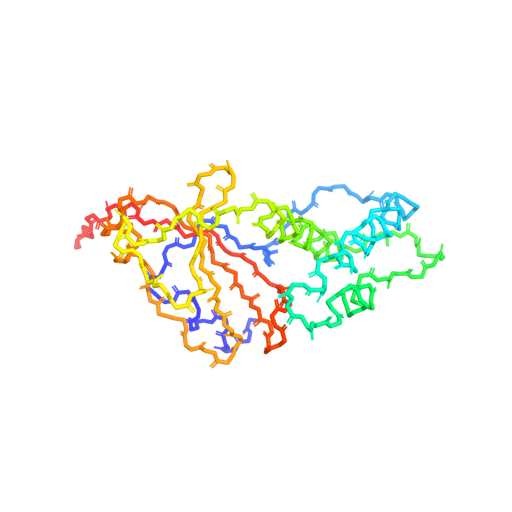9.88 89 THR A N 1
ATOM 733 C CA . THR A 1 89 ? -7.239 7.347 -3.397 1.00 69.88 89 THR A CA 1
ATOM 734 C C . THR A 1 89 ? -8.017 7.915 -4.588 1.00 69.88 89 THR A C 1
ATOM 736 O O . THR A 1 89 ? -8.535 9.030 -4.515 1.00 69.88 89 THR A O 1
ATOM 739 N N . GLN A 1 90 ? -8.186 7.145 -5.669 1.00 67.25 90 GLN A N 1
ATOM 740 C CA . GLN A 1 90 ? -9.046 7.486 -6.798 1.00 67.25 90 GLN A CA 1
ATOM 741 C C . GLN A 1 90 ? -10.513 7.172 -6.483 1.00 67.25 90 GLN A C 1
ATOM 743 O O . GLN A 1 90 ? -10.919 6.022 -6.351 1.00 67.25 90 GLN A O 1
ATOM 748 N N . GLY A 1 91 ? -11.351 8.208 -6.455 1.00 53.66 91 GLY A N 1
ATOM 749 C CA . GLY A 1 91 ? -12.808 8.043 -6.500 1.00 53.66 91 GLY A CA 1
ATOM 750 C C . GLY A 1 91 ? -13.495 7.757 -5.165 1.00 53.66 91 GLY A C 1
ATOM 751 O O . GLY A 1 91 ? -14.700 7.513 -5.159 1.00 53.66 91 GLY A O 1
ATOM 752 N N . VAL A 1 92 ? -12.787 7.842 -4.040 1.00 51.44 92 VAL A N 1
ATOM 753 C CA . VAL A 1 92 ? -13.433 7.806 -2.727 1.00 51.44 92 VAL A CA 1
ATOM 754 C C . VAL A 1 92 ? -13.902 9.227 -2.409 1.00 51.44 92 VAL A C 1
ATOM 756 O O . VAL A 1 92 ? -13.135 10.080 -1.964 1.00 51.44 92 VAL A O 1
ATOM 759 N N . GLU A 1 93 ? -15.193 9.503 -2.639 1.00 48.69 93 GLU A N 1
ATOM 760 C CA . GLU A 1 93 ? -15.907 10.400 -1.723 1.00 48.69 93 GLU A CA 1
ATOM 761 C C . GLU A 1 93 ? -15.623 9.818 -0.346 1.00 48.69 93 GLU A C 1
ATOM 763 O O . GLU A 1 93 ? -16.156 8.753 -0.051 1.00 48.69 93 GLU A O 1
ATOM 768 N N . TRP A 1 94 ? -14.690 10.419 0.404 1.00 52.75 94 TRP A N 1
ATOM 769 C CA . TRP A 1 94 ? -14.297 10.010 1.750 1.00 52.75 94 TRP A CA 1
ATOM 770 C C . TRP A 1 94 ? -15.564 9.586 2.475 1.00 52.75 94 TRP A C 1
ATOM 772 O O . TRP A 1 94 ? -16.353 10.456 2.844 1.00 52.75 94 TRP A O 1
ATOM 782 N N . LEU A 1 95 ? -15.817 8.273 2.567 1.00 53.12 95 LEU A N 1
ATOM 783 C CA . LEU A 1 95 ? -17.007 7.759 3.229 1.00 53.12 95 LEU A CA 1
ATOM 784 C C . LEU A 1 95 ? -16.851 8.242 4.653 1.00 53.12 95 LEU A C 1
ATOM 786 O O . LEU A 1 95 ? -15.933 7.818 5.355 1.00 53.12 95 LEU A O 1
ATOM 790 N N . THR A 1 96 ? -17.621 9.276 4.975 1.00 54.28 96 THR A N 1
ATOM 791 C CA . THR A 1 96 ? -17.146 10.276 5.914 1.00 54.28 96 THR A CA 1
ATOM 792 C C . THR A 1 96 ? -16.984 9.594 7.277 1.00 54.28 96 THR A C 1
ATOM 794 O O . THR A 1 96 ? -17.946 8.990 7.764 1.00 54.28 96 THR A O 1
ATOM 797 N N . PRO A 1 97 ? -15.773 9.613 7.875 1.00 54.53 97 PRO A N 1
ATOM 798 C CA . PRO A 1 97 ? -15.460 8.859 9.097 1.00 54.53 97 PRO A CA 1
ATOM 799 C C . PRO A 1 97 ? -16.378 9.205 10.286 1.00 54.53 97 PRO A C 1
ATOM 801 O O . PRO A 1 97 ? -16.557 8.406 11.210 1.00 54.53 97 PRO A O 1
ATOM 804 N N . ASP A 1 98 ? -17.006 10.386 10.238 1.00 60.66 98 ASP A N 1
ATOM 805 C CA . ASP A 1 98 ? -17.837 10.966 11.293 1.00 60.66 98 ASP A CA 1
ATOM 806 C C . ASP A 1 98 ? -19.016 10.072 11.712 1.00 60.66 98 ASP A C 1
ATOM 808 O O . ASP A 1 98 ? -19.360 10.020 12.894 1.00 60.66 98 ASP A O 1
ATOM 812 N N . ARG A 1 99 ? -19.611 9.312 10.784 1.00 57.50 99 ARG A N 1
ATOM 813 C CA . ARG A 1 99 ? -20.750 8.425 11.081 1.00 57.50 99 ARG A CA 1
ATOM 814 C C . ARG A 1 99 ? -20.361 7.103 11.734 1.00 57.50 99 ARG A C 1
ATOM 816 O O . ARG A 1 99 ? -21.249 6.405 12.219 1.00 57.50 99 ARG A O 1
ATOM 823 N N . MET A 1 100 ? -19.074 6.761 11.749 1.00 70.19 100 MET A N 1
ATOM 824 C CA . MET A 1 100 ? -18.571 5.476 12.250 1.00 70.19 100 MET A CA 1
ATOM 825 C C . MET A 1 100 ? -17.659 5.625 13.473 1.00 70.19 100 MET A C 1
ATOM 827 O O . MET A 1 100 ? -17.081 4.645 13.924 1.00 70.19 100 MET A O 1
ATOM 831 N N . GLY A 1 101 ? -17.537 6.834 14.034 1.00 74.56 101 GLY A N 1
ATOM 832 C CA . GLY A 1 101 ? -16.698 7.079 15.212 1.00 74.56 101 GLY A CA 1
ATOM 833 C C . GLY A 1 101 ? -15.194 7.003 14.932 1.00 74.56 101 GLY A C 1
ATOM 834 O O . GLY A 1 101 ? -14.413 6.863 15.870 1.00 74.56 101 GLY A O 1
ATOM 835 N N . LEU A 1 102 ? -14.795 7.094 13.662 1.00 81.94 102 LEU A N 1
ATOM 836 C CA . LEU A 1 102 ? -13.398 7.130 13.241 1.00 81.94 102 LEU A CA 1
ATOM 837 C C . LEU A 1 102 ? -12.841 8.568 13.327 1.00 81.94 102 LEU A C 1
ATOM 839 O O . LEU A 1 102 ? -13.605 9.528 13.165 1.00 81.94 102 LEU A O 1
ATOM 843 N N . PRO A 1 103 ? -11.525 8.748 13.553 1.00 80.69 103 PRO A N 1
ATOM 844 C CA . PRO A 1 103 ? -10.904 10.070 13.532 1.00 80.69 103 PRO A CA 1
ATOM 845 C C . PRO A 1 103 ? -11.103 10.790 12.189 1.00 80.69 103 PRO A C 1
ATOM 847 O O . PRO A 1 103 ? -11.075 10.182 11.121 1.00 80.69 103 PRO A O 1
ATOM 850 N N . THR A 1 104 ? -11.299 12.110 12.238 1.00 75.56 104 THR A N 1
ATOM 851 C CA . THR A 1 104 ? -11.556 12.959 11.057 1.00 75.56 104 THR A CA 1
ATOM 852 C C . THR A 1 104 ? -10.349 13.824 10.681 1.00 75.56 104 THR A C 1
ATOM 854 O O . THR A 1 104 ? -10.508 14.907 10.122 1.00 75.56 104 THR A O 1
ATOM 857 N N . ASP A 1 105 ? -9.144 13.390 11.040 1.00 77.31 105 ASP A N 1
ATOM 858 C CA . ASP A 1 105 ? -7.875 14.096 10.804 1.00 77.31 105 ASP A CA 1
ATOM 859 C C . ASP A 1 105 ? -7.316 13.901 9.381 1.00 77.31 105 ASP A C 1
ATOM 861 O O . ASP A 1 105 ? -6.251 14.417 9.055 1.00 77.31 105 ASP A O 1
ATOM 865 N N . GLY A 1 106 ? -8.043 13.181 8.521 1.00 74.94 106 GLY A N 1
ATOM 866 C CA . GLY A 1 106 ? -7.621 12.871 7.156 1.00 74.94 106 GLY A CA 1
ATOM 867 C C . GLY A 1 106 ? -6.670 11.678 7.058 1.00 74.94 106 GLY A C 1
ATOM 868 O O . GLY A 1 106 ? -6.200 11.376 5.966 1.00 74.94 106 GLY A O 1
ATOM 869 N N . THR A 1 107 ? -6.407 10.975 8.164 1.00 81.81 107 THR A N 1
ATOM 870 C CA . THR A 1 107 ? -5.582 9.759 8.172 1.00 81.81 107 THR A CA 1
ATOM 871 C C . THR A 1 107 ? -6.406 8.478 8.088 1.00 81.81 107 THR A C 1
ATOM 873 O O . THR A 1 107 ? -5.822 7.403 8.037 1.00 81.81 107 THR A O 1
ATOM 876 N N . TRP A 1 108 ? -7.740 8.565 8.059 1.00 85.50 108 TRP A N 1
ATOM 877 C CA . TRP A 1 108 ? -8.651 7.418 7.996 1.00 85.50 108 TRP A CA 1
ATOM 878 C C . TRP A 1 108 ? -9.611 7.521 6.812 1.00 85.50 108 TRP A C 1
ATOM 880 O O . TRP A 1 108 ? -10.185 8.582 6.560 1.00 85.50 108 TRP A O 1
ATOM 890 N N . TRP A 1 109 ? -9.819 6.407 6.110 1.00 84.69 109 TRP A N 1
ATOM 891 C CA . TRP A 1 109 ? -10.773 6.306 5.001 1.00 84.69 109 TRP A CA 1
ATOM 892 C C . TRP A 1 109 ? -11.302 4.880 4.844 1.00 84.69 109 TRP A C 1
ATOM 894 O O . TRP A 1 109 ? -10.770 3.935 5.422 1.00 84.69 109 TRP A O 1
ATOM 904 N N . ILE A 1 110 ? -12.360 4.714 4.051 1.00 83.44 110 ILE A N 1
ATOM 905 C CA . ILE A 1 110 ? -12.918 3.402 3.708 1.00 83.44 110 ILE A CA 1
ATOM 906 C C . ILE A 1 110 ? -12.714 3.173 2.213 1.00 83.44 110 ILE A C 1
ATOM 908 O O . ILE A 1 110 ? -13.155 3.981 1.396 1.00 83.44 110 ILE A O 1
ATOM 912 N N . SER A 1 111 ? -12.039 2.080 1.870 1.00 80.81 111 SER A N 1
ATOM 913 C CA . SER A 1 111 ? -11.791 1.668 0.489 1.00 80.81 111 SER A CA 1
ATOM 914 C C . SER A 1 111 ? -13.075 1.186 -0.198 1.00 80.81 111 SER A C 1
ATOM 916 O O . SER A 1 111 ? -14.023 0.776 0.476 1.00 80.81 111 SER A O 1
ATOM 918 N N . PRO A 1 112 ? -13.125 1.151 -1.544 1.00 77.56 112 PRO A N 1
ATOM 919 C CA . PRO A 1 112 ? -14.271 0.607 -2.283 1.00 77.56 112 PRO A CA 1
ATOM 920 C C . PRO A 1 112 ? -14.614 -0.858 -1.961 1.00 77.56 112 PRO A C 1
ATOM 922 O O . PRO A 1 112 ? -15.742 -1.291 -2.191 1.00 77.56 112 PRO A O 1
ATOM 925 N N . ASP A 1 113 ? -13.658 -1.625 -1.430 1.00 80.88 113 ASP A N 1
ATOM 926 C CA . ASP A 1 113 ? -13.853 -2.998 -0.945 1.00 80.88 113 ASP A CA 1
ATOM 927 C C . ASP A 1 113 ? -14.480 -3.071 0.466 1.00 80.88 113 ASP A C 1
ATOM 929 O O . ASP A 1 113 ? -14.749 -4.163 0.968 1.00 80.88 113 ASP A O 1
ATOM 933 N N . GLY A 1 114 ? -14.756 -1.921 1.091 1.00 80.75 114 GLY A N 1
ATOM 934 C CA . GLY A 1 114 ? -15.355 -1.802 2.418 1.00 80.75 114 GLY A CA 1
ATOM 935 C C . GLY A 1 114 ? -14.362 -1.912 3.575 1.00 80.75 114 GLY A C 1
ATOM 936 O O . GLY A 1 114 ? -14.794 -1.879 4.729 1.00 80.75 114 GLY A O 1
ATOM 937 N N . LEU A 1 115 ? -13.056 -2.035 3.309 1.00 86.81 115 LEU A N 1
ATOM 938 C CA . LEU A 1 115 ? -12.044 -2.034 4.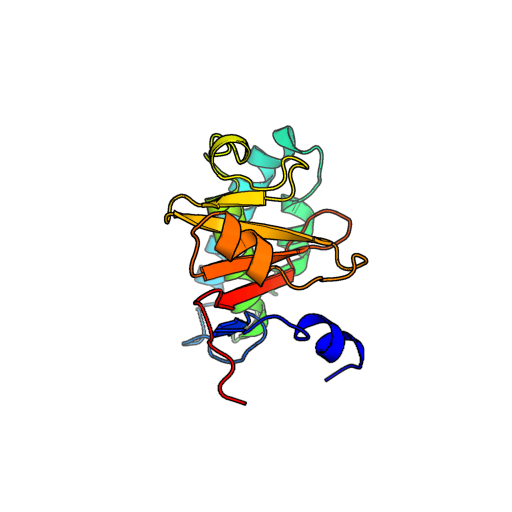362 1.00 86.81 115 LEU A CA 1
ATOM 939 C C . LEU A 1 115 ? -11.786 -0.622 4.874 1.00 86.81 115 LEU A C 1
ATOM 941 O O . LEU A 1 115 ? -11.680 0.331 4.104 1.00 86.81 115 LEU A O 1
ATOM 945 N N . VAL A 1 116 ? -11.652 -0.506 6.192 1.00 89.38 116 VAL A N 1
ATOM 946 C CA . VAL A 1 116 ? -11.154 0.708 6.831 1.00 89.38 116 VAL A CA 1
ATOM 947 C C . VAL A 1 116 ? -9.637 0.754 6.718 1.00 89.38 116 VAL A C 1
ATOM 949 O O . VAL A 1 116 ? -8.944 -0.244 6.933 1.00 89.38 116 VAL A O 1
ATOM 952 N N . ASN A 1 117 ? -9.132 1.931 6.385 1.00 89.44 117 ASN A N 1
ATOM 953 C CA . ASN A 1 117 ? -7.727 2.209 6.193 1.00 89.44 117 ASN A CA 1
ATOM 954 C C . ASN A 1 117 ? -7.279 3.297 7.154 1.00 89.44 117 ASN A C 1
ATOM 956 O O . ASN A 1 117 ? -8.041 4.222 7.446 1.00 89.44 117 ASN A O 1
ATOM 960 N N . HIS A 1 118 ? -6.028 3.198 7.586 1.00 89.06 118 HIS A N 1
ATOM 961 C CA . HIS A 1 118 ? -5.353 4.231 8.352 1.00 89.06 118 HIS A CA 1
ATOM 962 C C . HIS A 1 118 ? -3.956 4.484 7.790 1.00 89.06 118 HIS A C 1
ATOM 964 O O . HIS A 1 118 ? -3.218 3.537 7.523 1.00 89.06 118 HIS A O 1
ATOM 970 N N . MET A 1 119 ? -3.591 5.749 7.624 1.00 87.88 119 MET A N 1
ATOM 971 C CA . MET A 1 119 ? -2.263 6.194 7.220 1.00 87.88 119 MET A CA 1
ATOM 972 C C . MET A 1 119 ? -1.457 6.613 8.445 1.00 87.88 119 MET A C 1
ATOM 974 O O . MET A 1 119 ? -1.923 7.407 9.255 1.00 87.88 119 MET A O 1
ATOM 978 N N . VAL A 1 120 ? -0.228 6.113 8.531 1.00 88.12 120 VAL A N 1
ATOM 979 C CA . VAL A 1 120 ? 0.733 6.428 9.591 1.00 88.12 120 VAL A CA 1
ATOM 980 C C . VAL A 1 120 ? 2.030 6.862 8.927 1.00 88.12 120 VAL A C 1
ATOM 982 O O . VAL A 1 120 ? 2.554 6.137 8.074 1.00 88.12 120 VAL A O 1
ATOM 985 N N . HIS A 1 121 ? 2.553 8.033 9.290 1.00 86.00 121 HIS A N 1
ATOM 986 C CA . HIS A 1 121 ? 3.839 8.470 8.760 1.00 86.00 121 HIS A CA 1
ATOM 987 C C . HIS A 1 121 ? 4.983 7.694 9.416 1.00 86.00 121 HIS A C 1
ATOM 989 O O . HIS A 1 121 ? 4.891 7.269 10.563 1.00 86.00 121 HIS A O 1
ATOM 995 N N . GLU A 1 122 ? 6.088 7.512 8.698 1.00 80.19 122 GLU A N 1
ATOM 996 C CA . GLU A 1 122 ? 7.266 6.767 9.166 1.00 80.19 122 GLU A CA 1
ATOM 997 C C . GLU A 1 122 ? 7.799 7.242 10.527 1.00 80.19 122 GLU A C 1
ATOM 999 O O . GLU A 1 122 ? 8.272 6.436 11.325 1.00 80.19 122 GLU A O 1
ATOM 1004 N N . GLN A 1 123 ? 7.701 8.544 10.796 1.00 77.44 123 GLN A N 1
ATOM 1005 C CA . GLN A 1 123 ? 8.168 9.158 12.040 1.00 77.44 123 GLN A CA 1
ATOM 1006 C C . GLN A 1 123 ? 7.128 9.089 13.168 1.00 77.44 123 GLN A C 1
ATOM 1008 O O . GLN A 1 123 ? 7.464 9.338 14.330 1.00 77.44 123 GLN A O 1
ATOM 1013 N N . ASP A 1 124 ? 5.875 8.768 12.839 1.00 77.00 124 ASP A N 1
ATOM 1014 C CA . ASP A 1 124 ? 4.800 8.690 13.812 1.00 77.00 124 ASP A CA 1
ATOM 1015 C C . ASP A 1 124 ? 4.891 7.388 14.599 1.00 77.00 124 ASP A C 1
ATOM 1017 O O . ASP A 1 124 ? 5.216 6.312 14.090 1.00 77.00 124 ASP A O 1
ATOM 1021 N N . ARG A 1 125 ? 4.547 7.479 15.883 1.00 73.38 125 ARG A N 1
ATOM 1022 C CA . ARG A 1 125 ? 4.363 6.285 16.693 1.00 73.38 125 ARG A CA 1
ATOM 1023 C C . ARG A 1 125 ? 3.135 5.533 16.188 1.00 73.38 125 ARG A C 1
ATOM 1025 O O . ARG A 1 125 ? 2.048 6.095 16.109 1.00 73.38 125 ARG A O 1
ATOM 1032 N N . PHE A 1 126 ? 3.297 4.239 15.942 1.00 75.25 126 PHE A N 1
ATOM 1033 C CA . PHE A 1 126 ? 2.172 3.362 15.657 1.00 75.25 126 PHE A CA 1
ATOM 1034 C C . PHE A 1 126 ? 1.567 2.811 16.936 1.00 75.25 126 PHE A C 1
ATOM 1036 O O . PHE A 1 126 ? 2.141 1.942 17.595 1.00 75.25 126 PHE A O 1
ATOM 1043 N N . ASP A 1 127 ? 0.411 3.355 17.285 1.00 80.00 127 ASP A N 1
ATOM 1044 C CA . ASP A 1 127 ? -0.386 2.873 18.398 1.00 80.00 127 ASP A CA 1
ATOM 1045 C C . ASP A 1 127 ? -1.267 1.681 17.980 1.00 80.00 127 ASP A C 1
ATOM 1047 O O . ASP A 1 127 ? -1.466 1.387 16.798 1.00 80.00 127 ASP A O 1
ATOM 1051 N N . ASP A 1 128 ? -1.777 0.951 18.973 1.00 85.00 128 ASP A N 1
ATOM 1052 C CA . ASP A 1 128 ? -2.736 -0.129 18.749 1.00 85.00 128 ASP A CA 1
ATOM 1053 C C . ASP A 1 128 ? -4.032 0.438 18.155 1.00 85.00 128 ASP A C 1
ATOM 1055 O O . ASP A 1 128 ? -4.750 1.203 18.804 1.00 85.00 128 ASP A O 1
ATOM 1059 N N . VAL A 1 129 ? -4.330 0.063 16.909 1.00 87.06 129 VAL A N 1
ATOM 1060 C CA . VAL A 1 129 ? -5.528 0.520 16.195 1.00 87.06 129 VAL A CA 1
ATOM 1061 C C . VAL A 1 129 ? -6.742 -0.359 16.488 1.00 87.06 129 VAL A C 1
ATOM 1063 O O . VAL A 1 129 ? -7.867 0.012 16.148 1.00 87.06 129 VAL A O 1
ATOM 1066 N N . THR A 1 130 ? -6.543 -1.508 17.138 1.00 87.31 130 THR A N 1
ATOM 1067 C CA . THR A 1 130 ? -7.591 -2.488 17.441 1.00 87.31 130 THR A CA 1
ATOM 1068 C C . THR A 1 130 ? -8.787 -1.871 18.172 1.00 87.31 130 THR A C 1
ATOM 1070 O O . THR A 1 130 ? -9.913 -2.089 17.717 1.00 87.31 130 THR A O 1
ATOM 1073 N N . PRO A 1 131 ? -8.614 -1.046 19.228 1.00 87.31 131 PRO A N 1
ATOM 1074 C CA . PRO A 1 131 ? -9.748 -0.453 19.935 1.00 87.31 131 PRO A CA 1
ATOM 1075 C C . PRO A 1 131 ? -10.577 0.486 19.052 1.00 87.31 131 PRO A C 1
ATOM 1077 O O . PRO A 1 131 ? -11.802 0.509 19.155 1.00 87.31 131 PRO A O 1
ATOM 1080 N N . ILE A 1 132 ? -9.918 1.233 18.158 1.00 88.31 132 ILE A N 1
ATOM 1081 C CA . ILE A 1 132 ? -10.575 2.164 17.229 1.00 88.31 132 ILE A CA 1
ATOM 1082 C C . ILE A 1 132 ? -11.404 1.375 16.213 1.00 88.31 132 ILE A C 1
ATOM 1084 O O . ILE A 1 132 ? -12.585 1.660 16.015 1.00 88.31 132 ILE A O 1
ATOM 1088 N N . LEU A 1 133 ? -10.806 0.339 15.620 1.00 89.06 133 LEU A N 1
ATOM 1089 C CA . LEU A 1 133 ? -11.475 -0.555 14.675 1.00 89.06 133 LEU A CA 1
ATOM 1090 C C . LEU A 1 133 ? -12.696 -1.231 15.316 1.00 89.06 133 LEU A C 1
ATOM 1092 O O . LEU A 1 133 ? -13.780 -1.219 14.734 1.00 89.06 133 LEU A O 1
ATOM 1096 N N . GLN A 1 134 ? -12.552 -1.737 16.543 1.00 87.75 134 GLN A N 1
ATOM 1097 C CA . GLN A 1 134 ? -13.636 -2.364 17.303 1.00 87.75 134 GLN A CA 1
ATOM 1098 C C . GLN A 1 134 ? -14.771 -1.392 17.619 1.00 87.75 134 GLN A C 1
ATOM 1100 O O . GLN A 1 134 ? -15.939 -1.731 17.426 1.00 87.75 134 GLN A O 1
ATOM 1105 N N . GLN A 1 135 ? -14.446 -0.179 18.074 1.00 87.88 135 GLN A N 1
ATOM 1106 C CA . GLN A 1 135 ? -15.440 0.855 18.358 1.00 87.88 135 GLN A CA 1
ATOM 1107 C C . GLN A 1 135 ? -16.228 1.243 17.100 1.00 87.88 135 GLN A C 1
ATOM 1109 O O . GLN A 1 135 ? -17.435 1.476 17.180 1.00 87.88 135 GLN A O 1
ATOM 1114 N N . ALA A 1 136 ? -15.558 1.268 15.948 1.00 86.38 136 ALA A N 1
ATOM 1115 C CA . ALA A 1 136 ? -16.163 1.541 14.651 1.00 86.38 136 ALA A CA 1
ATOM 1116 C C . ALA A 1 136 ? -16.865 0.317 14.021 1.00 86.38 136 ALA A C 1
ATOM 1118 O O . ALA A 1 136 ? -17.485 0.439 12.966 1.00 86.38 136 ALA A O 1
ATOM 1119 N N . GLY A 1 137 ? -16.814 -0.857 14.664 1.00 87.62 137 GLY A N 1
ATOM 1120 C CA . GLY A 1 137 ? -17.483 -2.079 14.210 1.00 87.62 137 GLY A CA 1
ATOM 1121 C C . GLY A 1 137 ? -16.747 -2.850 13.110 1.00 87.62 137 GLY A C 1
ATOM 1122 O O . GLY A 1 137 ? -17.351 -3.707 12.463 1.00 87.62 137 GLY A O 1
ATOM 1123 N N . PHE A 1 138 ? -15.460 -2.577 12.894 1.00 89.31 138 PHE A N 1
ATOM 1124 C CA . PHE A 1 138 ? -14.622 -3.278 11.925 1.00 89.31 138 PHE A CA 1
ATOM 1125 C C . PHE A 1 138 ? -13.849 -4.421 12.580 1.00 89.31 138 PHE A C 1
ATOM 1127 O O . PHE A 1 138 ? -13.265 -4.281 13.651 1.00 89.31 138 PHE A O 1
ATOM 1134 N N . THR A 1 139 ? -13.809 -5.564 11.898 1.00 90.56 139 THR A N 1
ATOM 1135 C CA . THR A 1 139 ? -13.040 -6.740 12.333 1.00 90.56 139 THR A CA 1
ATOM 1136 C C . THR A 1 139 ? -11.655 -6.808 11.706 1.00 90.56 139 THR A C 1
ATOM 1138 O O . THR A 1 139 ? -10.818 -7.566 12.177 1.00 90.56 139 THR A O 1
ATOM 1141 N N . VAL A 1 140 ? -11.417 -6.061 10.627 1.00 91.19 140 VAL A N 1
ATOM 1142 C CA . VAL A 1 140 ? -10.130 -5.987 9.933 1.00 91.19 140 VAL A CA 1
ATOM 1143 C C . VAL A 1 140 ? -9.903 -4.548 9.492 1.00 91.19 140 VAL A C 1
ATOM 1145 O O . VAL A 1 140 ? -10.822 -3.916 8.970 1.00 91.19 140 VAL A O 1
ATOM 1148 N N . GLY A 1 141 ? -8.684 -4.053 9.685 1.00 91.50 141 GLY A N 1
ATOM 1149 C CA . GLY A 1 141 ? -8.229 -2.764 9.172 1.00 91.50 141 GLY A CA 1
ATOM 1150 C C . GLY A 1 141 ? -6.958 -2.910 8.346 1.00 91.50 141 GLY A C 1
ATOM 1151 O O . GLY A 1 141 ? -6.173 -3.841 8.549 1.00 91.50 141 GLY A O 1
ATOM 1152 N N . ARG A 1 142 ? -6.751 -1.989 7.408 1.00 91.94 142 ARG A N 1
ATOM 1153 C CA . ARG A 1 142 ? -5.521 -1.879 6.628 1.00 91.94 142 ARG A CA 1
ATOM 1154 C C . ARG A 1 142 ? -4.726 -0.665 7.082 1.00 91.94 142 ARG A C 1
ATOM 1156 O O . ARG A 1 142 ? -5.237 0.446 7.109 1.00 91.94 142 ARG A O 1
ATOM 1163 N N . ILE A 1 143 ? -3.466 -0.874 7.423 1.00 91.19 143 ILE A N 1
ATOM 1164 C CA . ILE A 1 143 ? -2.583 0.197 7.878 1.00 91.19 143 ILE A CA 1
ATOM 1165 C C . ILE A 1 143 ? -1.549 0.460 6.807 1.00 91.19 143 ILE A C 1
ATOM 1167 O O . ILE A 1 143 ? -0.806 -0.447 6.439 1.00 91.19 143 ILE A O 1
ATOM 1171 N N . TRP A 1 144 ? -1.502 1.696 6.341 1.00 90.88 144 TRP A N 1
ATOM 1172 C CA . TRP A 1 144 ? -0.562 2.206 5.363 1.00 90.88 144 TRP A CA 1
ATOM 1173 C C . TRP A 1 144 ? 0.556 2.936 6.080 1.00 90.88 144 TRP A C 1
ATOM 1175 O O . TRP A 1 144 ? 0.307 3.898 6.805 1.00 90.88 144 TRP A O 1
ATOM 1185 N N . LYS A 1 145 ? 1.790 2.492 5.861 1.00 88.69 145 LYS A N 1
ATOM 1186 C CA . LYS A 1 145 ? 2.958 3.266 6.254 1.00 88.69 145 LYS A CA 1
ATOM 1187 C C . LYS A 1 145 ? 3.393 4.112 5.084 1.00 88.69 145 LYS A C 1
ATOM 1189 O O . LYS A 1 145 ? 3.623 3.583 3.991 1.00 88.69 145 LYS A O 1
ATOM 1194 N N . VAL A 1 146 ? 3.508 5.402 5.343 1.00 86.38 146 VAL A N 1
ATOM 1195 C CA . VAL A 1 146 ? 3.888 6.379 4.336 1.00 86.38 146 VAL A CA 1
ATOM 1196 C C . VAL A 1 146 ? 5.127 7.148 4.764 1.00 86.38 146 VAL A C 1
ATOM 1198 O O . VAL A 1 146 ? 5.372 7.350 5.954 1.00 86.38 146 VAL A O 1
ATOM 1201 N N . GLU A 1 147 ? 5.913 7.581 3.792 1.00 85.19 147 GLU A N 1
ATOM 1202 C CA . GLU A 1 147 ? 6.995 8.536 4.010 1.00 85.19 147 GLU A CA 1
ATOM 1203 C C . GLU A 1 147 ? 6.420 9.905 4.436 1.00 85.19 147 GLU A C 1
ATOM 1205 O O . GLU A 1 147 ? 5.203 10.137 4.433 1.00 85.19 147 GLU A O 1
ATOM 1210 N N . GLU A 1 148 ? 7.287 10.841 4.827 1.00 78.31 148 GLU A N 1
ATOM 1211 C CA . GLU A 1 148 ? 6.881 12.214 5.176 1.00 78.31 148 GLU A CA 1
ATOM 1212 C C . GLU A 1 148 ? 6.100 12.881 4.031 1.00 78.31 148 GLU A C 1
ATOM 1214 O O . GLU A 1 148 ? 5.124 13.603 4.248 1.00 78.31 148 GLU A O 1
ATOM 1219 N N . ASP A 1 149 ? 6.472 12.571 2.791 1.00 74.38 149 ASP A N 1
ATOM 1220 C CA . ASP A 1 149 ? 5.796 13.067 1.601 1.00 74.38 149 ASP A CA 1
ATOM 1221 C C . ASP A 1 149 ? 4.497 12.312 1.264 1.00 74.38 149 ASP A C 1
ATOM 1223 O O . ASP A 1 149 ? 3.799 12.691 0.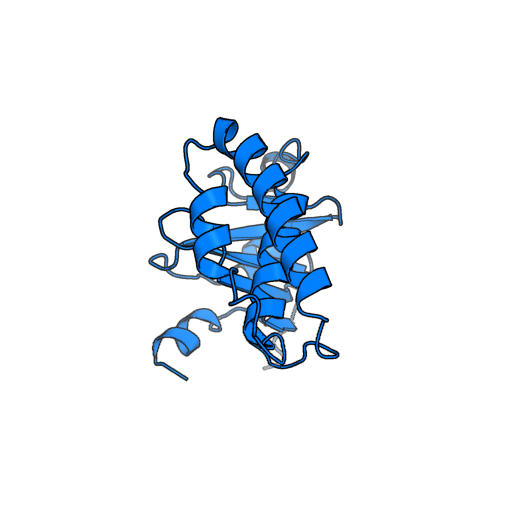325 1.00 74.38 149 ASP A O 1
ATOM 1227 N N . GLY A 1 150 ? 4.093 11.315 2.055 1.00 76.62 150 GLY A N 1
ATOM 1228 C CA . GLY A 1 150 ? 2.857 10.555 1.873 1.00 76.62 150 GLY A CA 1
ATOM 1229 C C . GLY A 1 150 ? 2.954 9.395 0.879 1.00 76.62 150 GLY A C 1
ATOM 1230 O O . GLY A 1 150 ? 1.921 8.807 0.556 1.00 76.62 150 GLY A O 1
ATOM 1231 N N . LEU A 1 151 ? 4.146 9.049 0.382 1.00 80.38 151 LEU A N 1
ATOM 1232 C CA . LEU A 1 151 ? 4.341 7.856 -0.442 1.00 80.38 151 LEU A CA 1
ATOM 1233 C C . LEU A 1 151 ? 4.218 6.585 0.401 1.00 80.38 151 LEU A C 1
ATOM 1235 O O . LEU A 1 151 ? 4.967 6.432 1.365 1.00 80.38 151 LEU A O 1
ATOM 1239 N N . PRO A 1 152 ? 3.338 5.631 0.047 1.00 86.75 152 PRO A N 1
ATOM 1240 C CA . PRO A 1 152 ? 3.301 4.356 0.744 1.00 86.75 152 PRO A CA 1
ATOM 1241 C C . PRO A 1 152 ? 4.566 3.552 0.442 1.00 86.75 152 PRO A C 1
ATOM 1243 O O . PRO A 1 152 ? 4.988 3.456 -0.711 1.00 86.75 152 PRO A O 1
ATOM 1246 N N . TYR A 1 153 ? 5.134 2.933 1.475 1.00 86.31 153 TYR A N 1
ATOM 1247 C CA . TYR A 1 153 ? 6.251 1.990 1.338 1.00 86.31 153 TYR A CA 1
ATOM 1248 C C . TYR A 1 153 ? 5.961 0.615 1.968 1.00 86.31 15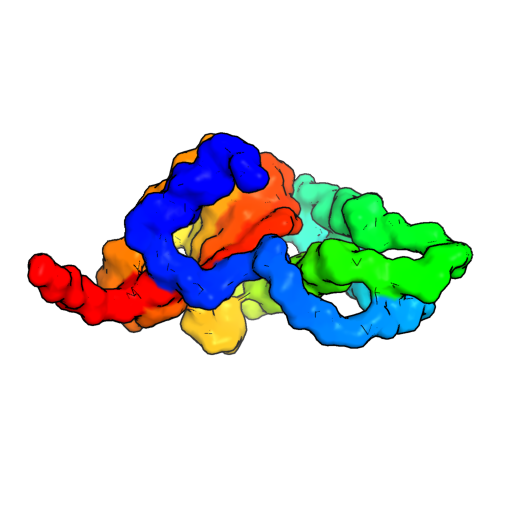3 TYR A C 1
ATOM 1250 O O . TYR A 1 153 ? 6.687 -0.352 1.730 1.00 86.31 153 TYR A O 1
ATOM 1258 N N . ARG A 1 154 ? 4.886 0.501 2.761 1.00 87.44 154 ARG A N 1
ATOM 1259 C CA . ARG A 1 154 ? 4.403 -0.761 3.335 1.00 87.44 154 ARG A CA 1
ATOM 1260 C C . ARG A 1 154 ? 2.920 -0.663 3.674 1.00 87.44 154 ARG A C 1
ATOM 1262 O O . ARG A 1 154 ? 2.432 0.406 4.030 1.00 87.44 154 ARG A O 1
ATOM 1269 N N . TRP A 1 155 ? 2.220 -1.790 3.671 1.00 89.19 155 TRP A N 1
ATOM 1270 C CA . TRP A 1 155 ? 0.909 -1.890 4.302 1.00 89.19 155 TRP A CA 1
ATOM 1271 C C . TRP A 1 155 ? 0.736 -3.209 5.058 1.00 89.19 155 TRP A C 1
ATOM 1273 O O . TRP A 1 155 ? 1.394 -4.211 4.771 1.00 89.19 155 TRP A O 1
ATOM 1283 N N . MET A 1 156 ? -0.145 -3.203 6.054 1.00 89.62 156 MET A N 1
ATOM 1284 C CA . MET A 1 156 ? -0.433 -4.356 6.908 1.00 89.62 156 MET A CA 1
ATOM 1285 C C . MET A 1 156 ? -1.940 -4.560 7.044 1.00 89.62 156 MET A C 1
ATOM 1287 O O . MET A 1 156 ? -2.691 -3.590 7.118 1.00 89.62 156 MET A O 1
ATOM 1291 N N . LEU A 1 157 ? -2.381 -5.816 7.120 1.00 91.25 157 LEU A N 1
ATOM 1292 C CA . LEU A 1 157 ? -3.720 -6.163 7.596 1.00 91.25 157 LEU A CA 1
ATOM 1293 C C . LEU A 1 157 ? -3.662 -6.437 9.088 1.00 91.25 157 LEU A C 1
ATOM 1295 O O . LEU A 1 157 ? -2.893 -7.291 9.531 1.00 91.25 157 LEU A O 1
ATOM 1299 N N . VAL A 1 158 ? -4.514 -5.752 9.836 1.00 91.62 158 VAL A N 1
ATOM 1300 C CA . VAL A 1 158 ? -4.675 -5.918 11.277 1.00 91.62 158 VAL A CA 1
ATOM 1301 C C . VAL A 1 158 ? -6.023 -6.566 11.548 1.00 91.62 158 VAL A C 1
ATOM 1303 O O . VAL A 1 158 ? -7.048 -6.122 11.035 1.00 91.62 158 VAL A O 1
ATOM 1306 N N . ASP A 1 159 ? -6.011 -7.621 12.351 1.00 91.19 159 ASP A N 1
ATOM 1307 C CA . ASP A 1 159 ? -7.197 -8.261 12.900 1.00 91.19 159 ASP A CA 1
ATOM 1308 C C . ASP A 1 159 ? -7.641 -7.520 14.162 1.00 91.19 159 ASP A C 1
ATOM 1310 O O . ASP A 1 159 ? -6.886 -7.424 15.129 1.00 91.19 159 ASP A O 1
ATOM 1314 N N . ALA A 1 160 ? -8.877 -7.035 14.149 1.00 89.38 160 ALA A N 1
ATOM 1315 C CA . ALA A 1 160 ? -9.525 -6.379 15.275 1.00 89.38 160 ALA A CA 1
ATOM 1316 C C . ALA A 1 160 ? -10.660 -7.220 15.880 1.00 89.38 160 ALA A C 1
ATOM 1318 O O . ALA A 1 160 ? -11.432 -6.725 16.707 1.00 89.38 160 ALA A O 1
ATOM 1319 N N . THR A 1 161 ? -10.797 -8.490 15.485 1.00 86.00 161 THR A N 1
ATOM 1320 C CA . THR A 1 161 ? -11.766 -9.395 16.109 1.00 86.00 161 THR A CA 1
ATOM 1321 C C . THR A 1 161 ? -11.557 -9.451 17.621 1.00 86.00 161 THR A C 1
ATOM 1323 O O . THR A 1 161 ? -10.438 -9.358 18.124 1.00 86.00 161 THR A O 1
ATOM 1326 N N . ILE A 1 162 ? -12.666 -9.555 18.357 1.00 63.22 162 ILE A N 1
ATOM 1327 C CA . ILE A 1 162 ? -12.660 -9.613 19.818 1.00 63.22 162 ILE A CA 1
ATOM 1328 C C . ILE A 1 162 ? -11.905 -10.877 20.234 1.00 63.22 162 ILE A C 1
ATOM 1330 O O . ILE A 1 162 ? -12.450 -11.980 20.216 1.00 63.22 162 ILE A O 1
ATOM 1334 N N . GLY A 1 163 ? -10.638 -10.715 20.596 1.00 54.19 163 GLY A N 1
ATOM 1335 C CA . GLY A 1 163 ? -9.932 -11.693 21.395 1.00 54.19 163 GLY A CA 1
ATOM 1336 C C . GLY A 1 163 ? -10.362 -11.495 22.837 1.00 54.19 163 GLY A C 1
ATOM 1337 O O . GLY A 1 163 ? -9.890 -10.573 23.496 1.00 54.19 163 GLY A O 1
ATOM 1338 N N . GLU A 1 164 ? -11.224 -12.369 23.356 1.00 45.06 164 GLU A N 1
ATOM 1339 C CA . GLU A 1 164 ? -11.045 -12.749 24.753 1.00 45.06 164 GLU A CA 1
ATOM 1340 C C . GLU A 1 164 ? -9.601 -13.254 24.854 1.00 45.06 164 GLU A C 1
ATOM 1342 O O . GLU A 1 164 ? -9.256 -14.304 24.307 1.00 45.06 164 GLU A O 1
ATOM 1347 N N . LEU A 1 165 ? -8.729 -12.457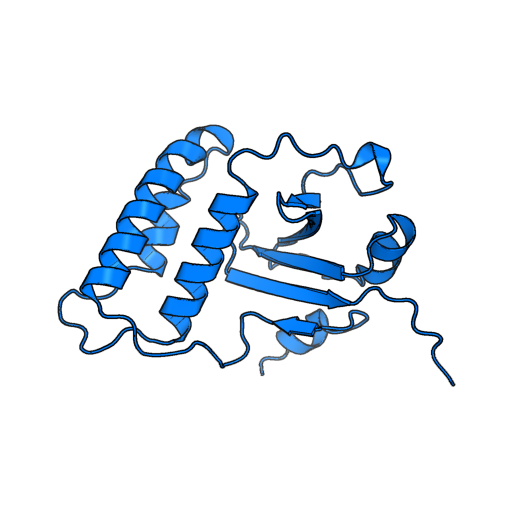 25.474 1.00 44.78 165 LEU A N 1
ATOM 1348 C CA . LEU A 1 165 ? -7.498 -12.980 26.039 1.00 44.78 165 LEU A CA 1
ATOM 1349 C C . LEU A 1 165 ? -7.945 -14.024 27.062 1.00 44.78 165 LEU A C 1
ATOM 1351 O O . LEU A 1 165 ? -8.418 -13.684 28.142 1.00 44.78 165 LEU A O 1
ATOM 1355 N N . ILE A 1 166 ? -7.891 -15.295 26.676 1.00 41.81 166 ILE A N 1
ATOM 1356 C CA . ILE A 1 166 ? -7.906 -16.374 27.652 1.00 41.81 166 ILE A CA 1
ATOM 1357 C C . ILE A 1 166 ? -6.549 -16.271 28.355 1.00 41.81 166 ILE A C 1
ATOM 1359 O O . ILE A 1 166 ? -5.522 -16.486 27.709 1.00 41.81 166 ILE A O 1
ATOM 1363 N N . ASP A 1 167 ? -6.596 -15.846 29.621 1.00 43.12 167 ASP A N 1
ATOM 1364 C CA . ASP A 1 167 ? -5.473 -15.768 30.572 1.00 43.12 167 ASP A CA 1
ATOM 1365 C C . ASP A 1 167 ? -4.581 -17.026 30.576 1.00 43.12 167 ASP A C 1
ATOM 1367 O O . ASP A 1 167 ? -5.123 -18.159 30.506 1.00 43.12 167 ASP A O 1
#

Foldseek 3Di:
DDPVVVQQPPQWAFPDKLPDDDDDDWDDPVVQVVLLVVLLVLVVVCCVVVVANQSVVLSVVQDDDPPDPTDDVLSVSSSVVSVVVSQFVPPDPFPQCVVQQADRPPQWGAGPVRAIEGEDEPPGRNDNCLVVCVSSVHQKHKYFYAYPRRHTSMITITGNPDDPPPD

Radius of gyration: 17.11 Å; chains: 1; bounding box: 39×36×51 Å

Organism: NCBI:txid1365955

pLDDT: mean 76.92, std 13.83, range [41.81, 92.25]

Sequence (167 aa):
MEADDWQWQQGNRIIWDSNMSGFPDPMPVPVYHARVDALSLNADMNDLWHGRQWGKQMVENLRIPDGAEHVHPHQLAMLHMYELWVMETQGVEWLTPDRMGLPTDGTWWISPDGLVNHMVHEQDRFDDVTPILQQAGFTVGRIWKVEEDGLPYRWMLVDATIGELID